Protein AF-A0A2A2JZ33-F1 (afdb_monomer)

Foldseek 3Di:
DVVVVVVVVVVVVVVVVVVVVVVVVVVVVVVVVVVVVVVVVVVVVVVLVVVLVVLVVVLVVQCVVCVVVVHDRDCPPSPDPD

Organism: NCBI:txid2018661

Sequence (82 aa):
MEKLRGKYVESLTIVVVIQALDDNSFQADNQQKATDIEYNSCYWQSKTLSSYNHKAAQVLSAIKNATRNGTEYDSSSASAIL

Structure (mmCIF, N/CA/C/O backbone):
data_AF-A0A2A2JZ33-F1
#
_entry.id   AF-A0A2A2JZ33-F1
#
loop_
_atom_site.group_PDB
_atom_site.id
_atom_site.type_symbol
_atom_site.label_atom_id
_atom_site.label_alt_id
_atom_site.label_comp_id
_atom_site.label_asym_id
_atom_site.label_entity_id
_atom_site.label_seq_id
_atom_site.pdbx_PDB_ins_code
_atom_site.Cartn_x
_atom_site.Cartn_y
_atom_site.Cartn_z
_atom_site.occupancy
_atom_site.B_iso_or_equiv
_atom_site.auth_seq_id
_atom_site.auth_comp_id
_atom_site.auth_asym_id
_atom_site.auth_atom_id
_atom_site.pdbx_PDB_model_num
ATOM 1 N N . MET A 1 1 ? -37.025 -10.499 57.241 1.00 62.09 1 MET A N 1
ATOM 2 C CA . MET A 1 1 ? -36.765 -11.210 55.966 1.00 62.09 1 MET A CA 1
ATOM 3 C C . MET A 1 1 ? -36.368 -10.281 54.817 1.00 62.09 1 MET A C 1
ATOM 5 O O . MET A 1 1 ? -35.490 -10.634 54.045 1.00 62.09 1 MET A O 1
ATOM 9 N N . GLU A 1 2 ? -36.948 -9.086 54.697 1.00 68.88 2 GLU A N 1
ATOM 10 C CA . GLU A 1 2 ? -36.679 -8.146 53.590 1.00 68.88 2 GLU A CA 1
ATOM 11 C C . GLU A 1 2 ? -35.250 -7.565 53.584 1.00 68.88 2 GLU A C 1
ATOM 13 O O . GLU A 1 2 ? -34.590 -7.530 52.550 1.00 68.88 2 GLU A O 1
ATOM 18 N N . LYS A 1 3 ? -34.716 -7.249 54.771 1.00 68.12 3 LYS A N 1
ATOM 19 C CA . LYS A 1 3 ? -33.360 -6.698 54.969 1.00 68.12 3 LYS A CA 1
ATOM 20 C C . LYS A 1 3 ? -32.220 -7.633 54.529 1.00 68.12 3 LYS A C 1
ATOM 22 O O . LYS A 1 3 ? -31.146 -7.163 54.176 1.00 68.12 3 LYS A O 1
ATOM 27 N N . LEU A 1 4 ? -32.440 -8.951 54.573 1.00 68.88 4 LEU A N 1
ATOM 28 C CA . LEU A 1 4 ? -31.475 -9.952 54.096 1.00 68.88 4 LEU A CA 1
ATOM 29 C C . LEU A 1 4 ? -31.542 -10.085 52.571 1.00 68.88 4 LEU A C 1
ATOM 31 O O . LEU A 1 4 ? -30.501 -10.107 51.927 1.00 68.88 4 LEU A O 1
ATOM 35 N N . ARG A 1 5 ? -32.749 -10.076 51.987 1.00 70.94 5 ARG A N 1
ATOM 36 C CA . ARG A 1 5 ? -32.946 -10.086 50.528 1.00 70.94 5 ARG A CA 1
ATOM 37 C C . ARG A 1 5 ? -32.254 -8.911 49.832 1.00 70.94 5 ARG A C 1
ATOM 39 O O . ARG A 1 5 ? -31.604 -9.136 48.821 1.00 70.94 5 ARG A O 1
ATOM 46 N N . GLY A 1 6 ? -32.333 -7.703 50.398 1.00 71.69 6 GLY A N 1
ATOM 47 C CA . GLY A 1 6 ? -31.645 -6.521 49.857 1.00 71.69 6 GLY A CA 1
ATOM 48 C C . GLY A 1 6 ? -30.127 -6.708 49.745 1.00 71.69 6 GLY A C 1
ATOM 49 O O . GLY A 1 6 ? -29.563 -6.493 48.680 1.00 71.69 6 GLY A O 1
ATOM 50 N N . LYS A 1 7 ? -29.483 -7.237 50.796 1.00 74.81 7 LYS A N 1
ATOM 51 C CA . LYS A 1 7 ? -28.032 -7.502 50.805 1.00 74.81 7 LYS A CA 1
ATOM 52 C C . LYS A 1 7 ? -27.596 -8.547 49.776 1.00 74.81 7 LYS A C 1
ATOM 54 O O . LYS A 1 7 ? -26.537 -8.411 49.173 1.00 74.81 7 LYS A O 1
ATOM 59 N N . TYR A 1 8 ? -28.397 -9.597 49.579 1.00 76.75 8 TYR A N 1
ATOM 60 C CA . TYR A 1 8 ? -28.112 -10.623 48.570 1.00 76.75 8 TYR A CA 1
ATOM 61 C C . TYR A 1 8 ? -28.231 -10.075 47.144 1.00 76.75 8 TYR A C 1
ATOM 63 O O . TYR A 1 8 ? -27.407 -10.408 46.298 1.00 76.75 8 TYR A O 1
ATOM 71 N N . VAL A 1 9 ? -29.221 -9.217 46.882 1.00 81.00 9 VAL A N 1
ATOM 72 C CA . VAL A 1 9 ? -29.402 -8.579 45.569 1.00 81.00 9 VAL A CA 1
ATOM 73 C C . VAL A 1 9 ? -28.273 -7.587 45.280 1.00 81.00 9 VAL A C 1
ATOM 75 O O . VAL A 1 9 ? -27.721 -7.608 44.184 1.00 81.00 9 VAL A O 1
ATOM 78 N N . GLU A 1 10 ? -27.867 -6.778 46.261 1.00 81.31 10 GLU A N 1
ATOM 79 C CA . GLU A 1 10 ? -26.706 -5.881 46.144 1.00 81.31 10 GLU A CA 1
ATOM 80 C C . GLU A 1 10 ? -25.414 -6.664 45.881 1.00 81.31 10 GLU A C 1
ATOM 82 O O . GLU A 1 10 ? -24.678 -6.343 44.951 1.00 81.31 10 GLU A O 1
ATOM 87 N N . SER A 1 11 ? -25.172 -7.743 46.634 1.00 83.62 11 SER A N 1
ATOM 88 C CA . SER A 1 11 ? -24.009 -8.612 46.430 1.00 83.62 11 SER A CA 1
ATOM 89 C C . SER A 1 11 ? -23.996 -9.249 45.039 1.00 83.62 11 SER A C 1
ATOM 91 O O . SER A 1 11 ? -22.940 -9.315 44.417 1.00 83.62 11 SER A O 1
ATOM 93 N N . LEU A 1 12 ? -25.146 -9.714 44.543 1.00 89.38 12 LEU A N 1
ATOM 94 C CA . LEU A 1 12 ? -25.254 -10.294 43.204 1.00 89.38 12 LEU A CA 1
ATOM 95 C C . LEU A 1 12 ? -25.029 -9.236 42.116 1.00 89.38 12 LEU A C 1
ATOM 97 O O . LEU A 1 12 ? -24.346 -9.498 41.133 1.00 89.38 12 LEU A O 1
ATOM 101 N N . THR A 1 13 ? -25.551 -8.027 42.322 1.00 88.81 13 THR A N 1
ATOM 102 C CA . THR A 1 13 ? -25.388 -6.901 41.392 1.00 88.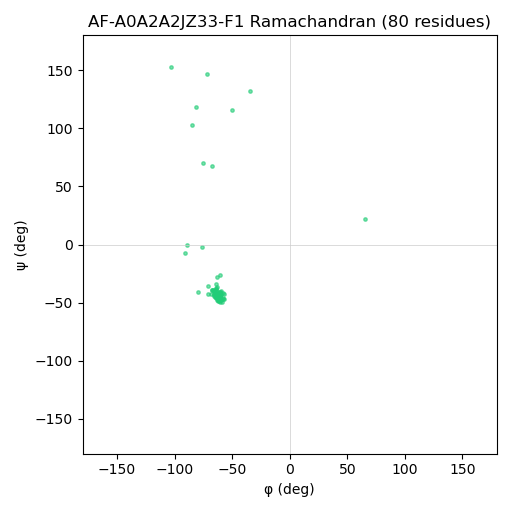81 13 THR A CA 1
ATOM 103 C C . THR A 1 13 ? -23.922 -6.500 41.273 1.00 88.81 13 THR A C 1
ATOM 105 O O . THR A 1 13 ? -23.427 -6.312 40.168 1.00 88.81 13 THR A O 1
ATOM 108 N N . ILE A 1 14 ? -23.202 -6.431 42.395 1.00 90.38 14 ILE A N 1
ATOM 109 C CA . ILE A 1 14 ? -21.771 -6.108 42.408 1.00 90.38 14 ILE A CA 1
ATOM 110 C C . ILE A 1 14 ? -20.966 -7.154 41.628 1.00 90.38 14 ILE A C 1
ATOM 112 O O . ILE A 1 14 ? -20.124 -6.783 40.816 1.00 90.38 14 ILE A O 1
ATOM 116 N N . VAL A 1 15 ? -21.245 -8.447 41.822 1.00 91.50 15 VAL A N 1
ATOM 117 C CA . VAL A 1 15 ? -20.545 -9.526 41.100 1.00 91.50 15 VAL A CA 1
ATOM 118 C C . VAL A 1 15 ? -20.783 -9.439 39.591 1.00 91.50 15 VAL A C 1
ATOM 120 O O . VAL A 1 15 ? -19.827 -9.521 38.825 1.00 91.50 15 VAL A O 1
ATOM 123 N N . VAL A 1 16 ? -22.027 -9.208 39.165 1.00 92.75 16 VAL A N 1
ATOM 124 C CA . VAL A 1 16 ? -22.372 -9.071 37.739 1.00 92.75 16 VAL A CA 1
ATOM 125 C C . VAL A 1 16 ? -21.696 -7.849 37.115 1.00 92.75 16 VAL A C 1
ATOM 127 O O . VAL A 1 16 ? -21.197 -7.927 35.995 1.00 92.75 16 VAL A O 1
ATOM 130 N N . VAL A 1 17 ? -21.640 -6.726 37.837 1.00 92.25 17 VAL A N 1
ATOM 131 C CA . VAL A 1 17 ? -20.969 -5.512 37.354 1.00 92.25 17 VAL A CA 1
ATOM 132 C C . VAL A 1 17 ? -19.464 -5.734 37.210 1.00 92.25 17 VAL A C 1
ATOM 134 O O . VAL A 1 17 ? -18.907 -5.335 36.195 1.00 92.25 17 VAL A O 1
ATOM 137 N N . ILE A 1 18 ? -18.808 -6.395 38.169 1.00 92.50 18 ILE A N 1
ATOM 138 C CA . ILE A 1 18 ? -17.367 -6.688 38.080 1.00 92.50 18 ILE A CA 1
ATOM 139 C C . ILE A 1 18 ? -17.070 -7.579 36.869 1.00 92.50 18 ILE A C 1
ATOM 141 O O . ILE A 1 18 ? -16.190 -7.250 36.084 1.00 92.50 18 ILE A O 1
ATOM 145 N N . GLN A 1 19 ? -17.849 -8.645 36.666 1.00 91.38 19 GLN A N 1
ATOM 146 C CA . GLN A 1 19 ? -17.679 -9.538 35.514 1.00 91.38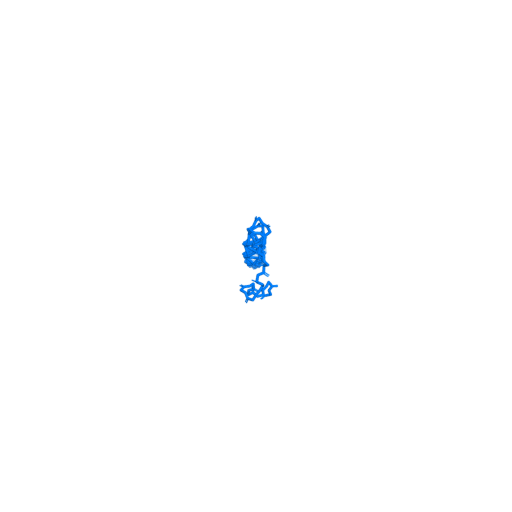 19 GLN A CA 1
ATOM 147 C C . GLN A 1 19 ? -17.859 -8.801 34.183 1.00 91.38 19 GLN A C 1
ATOM 149 O O . GLN A 1 19 ? -17.030 -8.931 33.291 1.00 91.38 19 GLN A O 1
ATOM 154 N N . ALA A 1 20 ? -18.892 -7.961 34.072 1.00 89.88 20 ALA A N 1
ATOM 155 C CA . ALA A 1 20 ? -19.118 -7.168 32.867 1.00 89.88 20 ALA A CA 1
ATOM 156 C C . ALA A 1 20 ? -17.987 -6.157 32.603 1.00 89.88 20 ALA A C 1
ATOM 158 O O . ALA A 1 20 ? -17.673 -5.868 31.450 1.00 89.88 20 ALA A O 1
ATOM 159 N N . LEU A 1 21 ? -17.379 -5.600 33.654 1.00 92.81 21 LEU A N 1
ATOM 160 C CA . LEU A 1 21 ? -16.232 -4.702 33.521 1.00 92.81 21 LEU A CA 1
ATOM 161 C C . LEU A 1 21 ? -14.971 -5.453 33.075 1.00 92.81 21 LEU A C 1
ATOM 163 O O . LEU A 1 21 ? -14.278 -4.966 32.182 1.00 92.81 21 LEU A O 1
ATOM 167 N N . ASP A 1 22 ? -14.709 -6.632 33.637 1.00 90.69 22 ASP A N 1
ATOM 168 C CA . ASP A 1 22 ? -13.572 -7.476 33.254 1.00 90.69 22 ASP A CA 1
ATOM 169 C C . ASP A 1 22 ? -13.695 -7.955 31.798 1.00 90.69 22 ASP A C 1
ATOM 171 O O . ASP A 1 22 ? -12.745 -7.829 31.019 1.00 90.69 22 ASP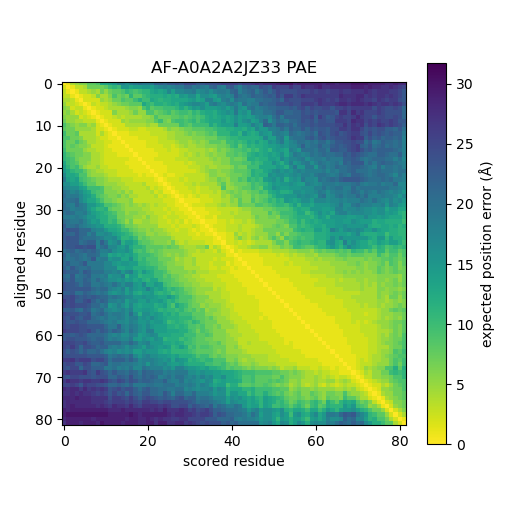 A O 1
ATOM 175 N N . ASP A 1 23 ? -14.882 -8.417 31.393 1.00 89.94 23 ASP A N 1
ATOM 176 C CA 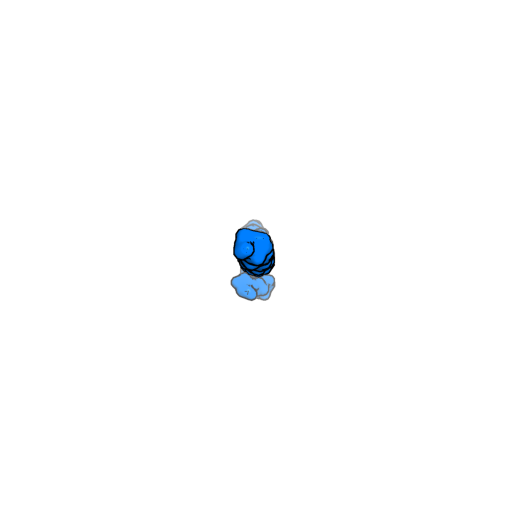. ASP A 1 23 ? -15.161 -8.849 30.019 1.00 89.94 23 ASP A CA 1
ATOM 177 C C . ASP A 1 23 ? -14.977 -7.697 29.017 1.00 89.94 23 ASP A C 1
ATOM 179 O O . ASP A 1 23 ? -14.333 -7.855 27.975 1.00 89.94 23 ASP A O 1
ATOM 183 N N . ASN A 1 24 ? -15.483 -6.506 29.356 1.00 89.69 24 ASN A N 1
ATOM 184 C CA . ASN A 1 24 ? -15.315 -5.309 28.533 1.00 89.69 24 ASN A CA 1
ATOM 185 C C . ASN A 1 24 ? -13.845 -4.878 28.434 1.00 89.69 24 ASN A C 1
ATOM 187 O O . ASN A 1 24 ? -13.399 -4.471 27.359 1.00 89.69 24 ASN A O 1
ATOM 191 N N . SER A 1 25 ? -13.082 -4.981 29.526 1.00 89.38 25 SER A N 1
ATOM 192 C CA . SER A 1 25 ? -11.646 -4.685 29.528 1.00 89.38 25 SER A CA 1
ATOM 193 C C . SER A 1 25 ? -10.892 -5.637 28.601 1.00 89.38 25 SER A C 1
ATOM 195 O O . SER A 1 25 ? -10.087 -5.201 27.780 1.00 89.38 25 SER A O 1
ATOM 197 N N . PHE A 1 26 ? -11.187 -6.936 28.677 1.00 88.81 26 PHE A N 1
ATOM 198 C CA . PHE A 1 26 ? -10.553 -7.938 27.823 1.00 88.81 26 PHE A CA 1
ATOM 199 C C . PHE A 1 26 ? -10.897 -7.734 26.341 1.00 88.81 26 PHE A C 1
ATOM 201 O O . PHE A 1 26 ? -10.050 -7.911 25.460 1.00 88.81 26 PHE A O 1
ATOM 208 N N . GLN A 1 27 ? -12.136 -7.336 26.043 1.00 89.38 27 GLN A N 1
ATOM 209 C CA . GLN A 1 27 ? -12.549 -7.011 24.682 1.00 89.38 27 GLN A CA 1
ATOM 210 C C . GLN A 1 27 ? -11.797 -5.790 24.135 1.00 89.38 27 GLN A C 1
ATOM 212 O O . GLN A 1 27 ? -11.303 -5.847 23.006 1.00 89.38 27 GLN A O 1
ATOM 217 N N . ALA A 1 28 ? -11.673 -4.723 24.927 1.00 86.38 28 ALA A N 1
ATOM 218 C CA . ALA A 1 28 ? -10.940 -3.518 24.542 1.00 86.38 28 ALA A CA 1
ATOM 219 C C . ALA A 1 28 ? -9.457 -3.816 24.257 1.00 86.38 28 ALA A C 1
ATOM 221 O O . ALA A 1 28 ? -8.934 -3.411 23.216 1.00 86.38 28 ALA A O 1
ATOM 222 N N . ASP A 1 29 ? -8.803 -4.607 25.111 1.00 90.75 29 ASP A N 1
ATOM 223 C CA . ASP A 1 29 ? -7.405 -5.007 24.922 1.00 90.75 29 ASP A CA 1
ATOM 224 C C . ASP A 1 29 ? -7.194 -5.797 23.622 1.00 90.75 29 ASP A C 1
ATOM 226 O O . ASP A 1 29 ? -6.215 -5.592 22.898 1.00 90.75 29 ASP A O 1
ATOM 230 N N . ASN A 1 30 ? -8.116 -6.704 23.291 1.00 87.81 30 ASN A N 1
ATOM 231 C CA . ASN A 1 30 ? -8.030 -7.487 22.059 1.00 87.81 30 ASN A CA 1
ATOM 232 C C . ASN A 1 30 ? -8.302 -6.646 20.806 1.00 87.81 30 ASN A C 1
ATOM 234 O O . ASN A 1 30 ? -7.651 -6.858 19.781 1.00 87.81 30 ASN A O 1
ATOM 238 N N . GLN A 1 31 ? -9.217 -5.677 20.879 1.00 90.38 31 GLN A N 1
ATOM 239 C CA . GLN A 1 31 ? -9.467 -4.736 19.783 1.00 90.38 31 GLN A CA 1
ATOM 240 C C . GLN A 1 31 ? -8.250 -3.846 19.508 1.00 90.38 31 GLN A C 1
ATOM 242 O O . GLN A 1 31 ? -7.888 -3.644 18.345 1.00 90.38 31 GLN A O 1
ATOM 247 N N . GLN A 1 32 ? -7.574 -3.375 20.559 1.00 89.06 32 GLN A N 1
ATOM 248 C CA . GLN A 1 32 ? -6.343 -2.602 20.411 1.00 89.06 32 GLN A CA 1
ATOM 249 C C . GLN A 1 32 ? -5.244 -3.439 19.746 1.00 89.06 32 GLN A C 1
ATOM 251 O O . GLN A 1 32 ? -4.674 -3.018 18.743 1.00 89.06 32 GLN A O 1
ATOM 256 N N . LYS A 1 33 ? -5.011 -4.669 20.223 1.00 89.88 33 LYS A N 1
ATOM 257 C CA . LYS A 1 33 ? -4.023 -5.583 19.624 1.00 89.88 33 LYS A CA 1
ATOM 258 C C . LYS A 1 33 ? -4.306 -5.875 18.152 1.00 89.88 33 LYS A C 1
ATO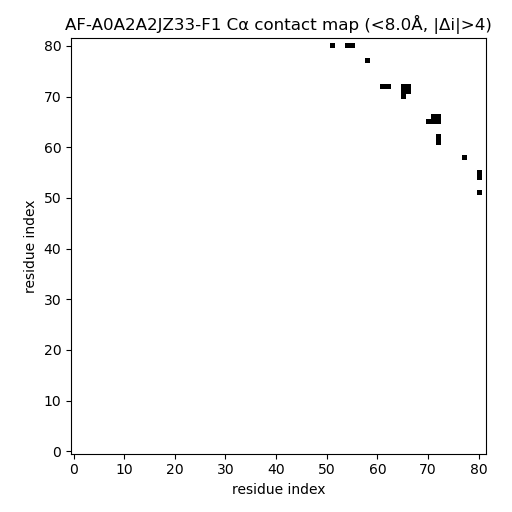M 260 O O . LYS A 1 33 ? -3.373 -5.910 17.354 1.00 89.88 33 LYS A O 1
ATOM 265 N N . ALA A 1 34 ? -5.569 -6.086 17.784 1.00 86.44 34 ALA A N 1
ATOM 266 C CA . ALA A 1 34 ? -5.951 -6.308 16.391 1.00 86.44 34 ALA A CA 1
ATOM 267 C C . ALA A 1 34 ? -5.620 -5.087 15.518 1.00 86.44 34 ALA A C 1
ATOM 269 O O . ALA A 1 34 ? -5.021 -5.239 14.453 1.00 86.44 34 ALA A O 1
ATOM 270 N N . THR A 1 35 ? -5.927 -3.887 16.015 1.00 85.69 35 THR A N 1
ATOM 271 C CA . THR A 1 35 ? -5.623 -2.620 15.335 1.00 85.69 35 THR A CA 1
ATOM 272 C C . THR A 1 35 ? -4.115 -2.418 15.174 1.00 85.69 35 THR A C 1
ATOM 274 O O . THR A 1 35 ? -3.651 -2.051 14.096 1.00 85.69 35 THR A O 1
ATOM 277 N N . ASP A 1 36 ? -3.329 -2.714 16.210 1.00 86.88 36 ASP A N 1
ATOM 278 C CA . ASP A 1 36 ? -1.869 -2.583 16.172 1.00 86.88 36 ASP A CA 1
ATOM 279 C C . ASP A 1 36 ? -1.233 -3.564 15.174 1.00 86.88 36 ASP A C 1
ATOM 281 O O . ASP A 1 36 ? -0.310 -3.203 14.437 1.00 86.88 36 ASP A O 1
ATOM 285 N N . ILE A 1 37 ? -1.741 -4.801 15.105 1.00 87.56 37 ILE A N 1
ATOM 286 C CA . ILE A 1 37 ? -1.300 -5.807 14.127 1.00 87.56 37 ILE A CA 1
ATOM 287 C C . ILE A 1 37 ? -1.624 -5.349 12.703 1.00 87.56 37 ILE A C 1
ATOM 289 O O . ILE A 1 37 ? -0.764 -5.439 11.822 1.00 87.56 37 ILE A O 1
ATOM 293 N N . GLU A 1 38 ? -2.837 -4.850 12.469 1.00 83.62 38 GLU A N 1
ATOM 294 C CA . GLU A 1 38 ? -3.270 -4.379 11.153 1.00 83.62 38 GLU A CA 1
ATOM 295 C C . GLU A 1 38 ? -2.462 -3.156 10.702 1.00 83.62 38 GLU A C 1
ATOM 297 O O . GLU A 1 38 ? -1.937 -3.140 9.584 1.00 83.62 38 GLU A O 1
ATOM 302 N N . TYR A 1 39 ? -2.264 -2.178 11.592 1.00 84.81 39 TYR A N 1
ATOM 303 C CA . TYR A 1 39 ? -1.436 -1.003 11.329 1.00 84.81 39 TYR A CA 1
ATOM 304 C C . TYR A 1 39 ? 0.007 -1.392 11.000 1.00 84.81 39 TYR A C 1
ATOM 306 O O . TYR A 1 39 ? 0.559 -0.939 9.997 1.00 84.81 39 TYR A O 1
ATOM 314 N N . ASN A 1 40 ? 0.617 -2.269 11.803 1.00 87.38 40 ASN A N 1
ATOM 315 C CA . ASN A 1 40 ? 1.989 -2.713 11.581 1.00 87.38 40 ASN A CA 1
ATOM 316 C C . ASN A 1 40 ? 2.116 -3.498 10.264 1.00 87.38 40 ASN A C 1
ATOM 318 O O . ASN A 1 40 ? 3.038 -3.260 9.485 1.00 87.38 40 ASN A O 1
ATOM 322 N N . SER A 1 41 ? 1.164 -4.386 9.968 1.00 89.06 41 SER A N 1
ATOM 323 C CA . SER A 1 41 ? 1.123 -5.137 8.707 1.00 89.06 41 SER A CA 1
ATOM 324 C C . SER A 1 41 ? 1.017 -4.205 7.495 1.00 89.06 41 SER A C 1
ATOM 326 O O . SER A 1 41 ? 1.827 -4.293 6.570 1.00 89.06 41 SER A O 1
ATOM 328 N N . CYS A 1 42 ? 0.081 -3.253 7.527 1.00 91.88 42 CYS A N 1
ATOM 329 C CA . CYS A 1 42 ? -0.101 -2.257 6.474 1.00 91.88 42 CYS A CA 1
ATOM 330 C C . CYS A 1 42 ? 1.143 -1.371 6.306 1.00 91.88 42 CYS A C 1
ATOM 332 O O . CYS A 1 42 ? 1.591 -1.130 5.183 1.00 91.88 42 CYS A O 1
ATOM 334 N N . TYR A 1 43 ? 1.760 -0.944 7.411 1.00 90.00 43 TYR A N 1
ATOM 335 C CA . TYR A 1 43 ? 2.988 -0.154 7.397 1.00 90.00 43 TYR A CA 1
ATOM 336 C C . TYR A 1 43 ? 4.131 -0.879 6.679 1.00 90.00 43 TYR A C 1
ATOM 338 O O . TYR A 1 43 ? 4.762 -0.303 5.788 1.00 90.00 43 TYR A O 1
ATOM 346 N N . TRP A 1 44 ? 4.380 -2.148 7.019 1.00 89.25 44 TRP A N 1
ATOM 347 C CA . TRP A 1 44 ? 5.438 -2.935 6.382 1.00 89.25 44 TRP A CA 1
ATOM 348 C C . TRP A 1 44 ? 5.153 -3.201 4.909 1.00 89.25 44 TRP A C 1
ATOM 350 O O . TRP A 1 44 ? 6.044 -3.028 4.078 1.00 89.25 44 TRP A O 1
ATOM 360 N N . GLN A 1 45 ? 3.915 -3.549 4.560 1.00 92.44 45 GLN A N 1
ATOM 361 C CA . GLN A 1 45 ? 3.520 -3.734 3.162 1.00 92.44 45 GLN A CA 1
ATOM 362 C C . GLN A 1 45 ? 3.698 -2.443 2.350 1.00 92.44 45 GLN A C 1
ATOM 364 O O . GLN A 1 45 ? 4.269 -2.468 1.259 1.00 92.44 45 GLN A O 1
ATOM 369 N N . SER A 1 46 ? 3.290 -1.301 2.906 1.00 93.19 46 SER A N 1
ATOM 370 C CA . SER A 1 46 ? 3.443 0.017 2.284 1.00 93.19 46 SER A CA 1
ATOM 371 C C . SER A 1 46 ? 4.916 0.408 2.101 1.00 93.19 46 SER A C 1
ATOM 373 O O . SER A 1 46 ? 5.319 0.847 1.022 1.00 93.19 46 SER A O 1
ATOM 375 N N . LYS A 1 47 ? 5.763 0.177 3.114 1.00 92.62 47 LYS A N 1
ATOM 376 C CA . LYS A 1 47 ? 7.224 0.364 3.031 1.00 92.62 47 LYS A CA 1
ATOM 377 C C . LYS A 1 47 ? 7.844 -0.476 1.918 1.00 92.62 47 LYS A C 1
ATOM 379 O O . LYS A 1 47 ? 8.636 0.046 1.132 1.00 92.62 47 LYS A O 1
ATOM 384 N N . THR A 1 48 ? 7.473 -1.749 1.842 1.00 91.38 48 THR A N 1
ATOM 385 C CA . THR A 1 48 ? 7.949 -2.675 0.812 1.00 91.38 48 THR A CA 1
ATOM 386 C C . THR A 1 48 ? 7.534 -2.204 -0.580 1.00 91.38 48 THR A C 1
ATOM 388 O O . THR A 1 48 ? 8.384 -2.064 -1.459 1.00 91.38 48 THR A O 1
ATOM 391 N N . LEU A 1 49 ? 6.261 -1.850 -0.769 1.00 91.81 49 LEU A N 1
ATOM 392 C CA . LEU A 1 49 ? 5.761 -1.329 -2.041 1.00 91.81 49 LEU A CA 1
ATOM 393 C C . LEU A 1 49 ? 6.465 -0.026 -2.451 1.00 91.81 49 LEU A C 1
ATOM 395 O O . LEU A 1 49 ? 6.850 0.138 -3.607 1.00 91.81 49 LEU A O 1
ATOM 399 N N . SER A 1 50 ? 6.691 0.884 -1.503 1.00 93.06 50 SER A N 1
ATOM 400 C CA . SER A 1 50 ? 7.424 2.131 -1.742 1.00 93.06 50 SER A CA 1
ATOM 401 C C . SER A 1 50 ? 8.870 1.874 -2.186 1.00 93.06 50 SER A C 1
ATOM 403 O O . SER A 1 50 ? 9.343 2.486 -3.145 1.00 93.06 50 SER A O 1
ATOM 405 N N . SER A 1 51 ? 9.553 0.910 -1.558 1.00 90.19 51 SER A N 1
ATOM 406 C CA . SER A 1 51 ? 10.903 0.484 -1.950 1.00 90.19 51 SER A CA 1
ATOM 407 C C . SER A 1 51 ? 10.938 -0.056 -3.384 1.00 90.19 51 SER A C 1
ATOM 409 O O . SER A 1 51 ? 11.784 0.356 -4.183 1.00 90.19 51 SER A O 1
ATOM 411 N N . TYR A 1 52 ? 9.981 -0.917 -3.749 1.00 89.31 52 TYR A N 1
ATOM 412 C CA . TYR A 1 52 ? 9.871 -1.432 -5.114 1.00 89.3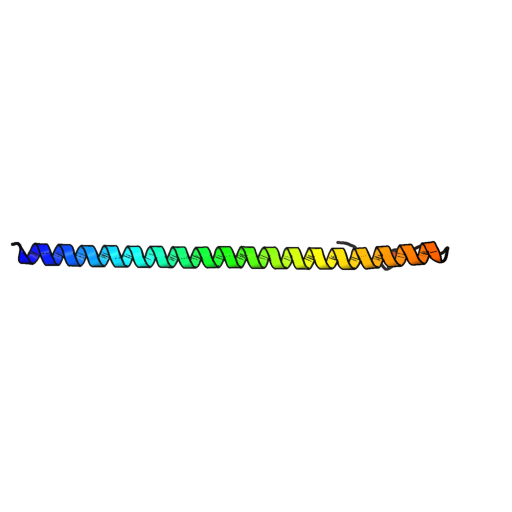1 52 TYR A CA 1
ATOM 413 C C . TYR A 1 52 ? 9.590 -0.327 -6.130 1.00 89.31 52 TYR A C 1
ATOM 415 O O . TYR A 1 52 ? 10.269 -0.259 -7.154 1.00 89.31 52 TYR A O 1
ATOM 423 N N . ASN A 1 53 ? 8.664 0.584 -5.831 1.00 91.56 53 ASN A N 1
ATOM 424 C CA . ASN A 1 53 ? 8.368 1.721 -6.701 1.00 91.56 53 ASN A CA 1
ATOM 425 C C . ASN A 1 53 ? 9.598 2.616 -6.903 1.00 91.56 53 ASN A C 1
ATOM 427 O O . ASN A 1 53 ? 9.871 3.055 -8.021 1.00 91.56 53 ASN A O 1
ATOM 431 N N . HIS A 1 54 ? 10.378 2.851 -5.845 1.00 90.56 54 HIS A N 1
ATOM 432 C CA . HIS A 1 54 ? 11.614 3.621 -5.936 1.00 90.56 54 HIS A CA 1
ATOM 433 C C . HIS A 1 54 ? 12.647 2.938 -6.843 1.00 90.56 54 HIS A C 1
ATOM 435 O O . HIS A 1 54 ? 13.193 3.577 -7.744 1.00 90.56 54 HIS A O 1
ATOM 441 N N . LYS A 1 55 ? 12.873 1.630 -6.663 1.00 88.44 55 LYS A N 1
ATOM 442 C CA . LYS A 1 55 ? 13.769 0.837 -7.522 1.00 88.44 55 LYS A CA 1
ATOM 443 C C . LYS A 1 55 ? 13.301 0.828 -8.979 1.00 88.44 55 LYS A C 1
ATOM 445 O O . LYS A 1 55 ? 14.104 1.055 -9.879 1.00 88.44 55 LYS A O 1
ATOM 450 N N . ALA A 1 56 ? 12.005 0.638 -9.219 1.00 89.12 56 ALA A N 1
ATOM 451 C CA . ALA A 1 56 ? 11.430 0.662 -10.561 1.00 89.12 56 ALA A CA 1
ATOM 452 C C . ALA A 1 56 ? 11.638 2.021 -11.249 1.00 89.12 56 ALA A C 1
ATOM 454 O O . ALA A 1 56 ? 12.012 2.074 -12.422 1.00 89.12 56 ALA A O 1
ATOM 455 N N . ALA A 1 57 ? 11.471 3.127 -10.516 1.00 90.81 57 ALA A N 1
ATOM 456 C CA . ALA A 1 57 ? 11.734 4.465 -11.038 1.00 90.81 57 ALA A CA 1
ATOM 457 C C . ALA A 1 57 ? 13.215 4.668 -11.410 1.00 90.81 57 ALA A C 1
ATOM 459 O O . ALA A 1 57 ? 13.507 5.252 -12.457 1.00 90.81 57 ALA A O 1
ATOM 460 N N . GLN A 1 58 ? 14.148 4.157 -10.598 1.00 90.00 58 GLN A N 1
ATOM 461 C CA . GLN A 1 58 ? 15.582 4.200 -10.906 1.00 90.00 58 GLN A CA 1
ATOM 462 C C . GLN A 1 58 ? 15.915 3.417 -12.183 1.00 90.00 58 GLN A C 1
ATOM 464 O O . GLN A 1 58 ? 16.583 3.953 -13.069 1.00 90.00 58 GLN A O 1
ATOM 469 N N . VAL A 1 59 ? 15.402 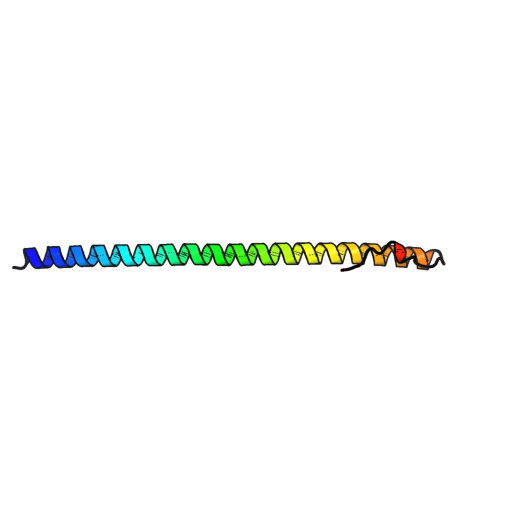2.190 -12.315 1.00 89.31 59 VAL A N 1
ATOM 470 C CA . VAL A 1 59 ? 15.598 1.350 -13.509 1.00 89.31 59 VAL A CA 1
ATOM 471 C C . VAL A 1 59 ? 15.037 2.033 -14.755 1.00 89.31 59 VAL A C 1
ATOM 473 O O . VAL A 1 59 ? 15.732 2.157 -15.762 1.00 89.31 59 VAL A O 1
ATOM 476 N N . LEU A 1 60 ? 13.810 2.558 -14.680 1.00 90.81 60 LEU A N 1
ATOM 477 C CA . LEU A 1 60 ? 13.190 3.271 -15.795 1.00 90.81 60 LEU A CA 1
ATOM 478 C C . LEU A 1 60 ? 14.014 4.494 -16.223 1.00 90.81 60 LEU A C 1
ATOM 480 O O . LEU A 1 60 ? 14.146 4.766 -17.416 1.00 90.81 60 LEU A O 1
ATOM 484 N N . SER A 1 61 ? 14.573 5.232 -15.263 1.00 91.00 61 SER A N 1
ATOM 485 C CA . SER A 1 61 ? 15.456 6.369 -15.539 1.00 91.00 61 SER A CA 1
ATOM 486 C C . SER A 1 61 ? 16.737 5.932 -16.260 1.00 91.00 61 SER A C 1
ATOM 488 O O . SER A 1 61 ? 17.118 6.529 -17.268 1.00 91.00 61 SER A O 1
ATOM 490 N N . ALA A 1 62 ? 17.365 4.846 -15.804 1.00 88.62 62 ALA A N 1
ATOM 491 C CA . ALA A 1 62 ? 18.574 4.309 -16.419 1.00 88.62 62 ALA A CA 1
ATOM 492 C C . ALA A 1 62 ? 18.329 3.830 -17.862 1.00 88.62 62 ALA A C 1
ATOM 494 O O . ALA A 1 62 ? 19.094 4.186 -18.758 1.00 88.62 62 ALA A O 1
ATOM 495 N N . ILE A 1 63 ? 17.224 3.119 -18.113 1.00 90.19 63 ILE A N 1
ATOM 496 C CA . ILE A 1 63 ? 16.825 2.686 -19.462 1.00 90.19 63 ILE A CA 1
ATOM 497 C C . ILE A 1 63 ? 16.592 3.893 -20.378 1.00 90.19 63 ILE A C 1
ATOM 499 O O . ILE A 1 63 ? 17.063 3.909 -21.517 1.00 90.19 63 ILE A O 1
ATOM 503 N N . LYS A 1 64 ? 15.896 4.929 -19.890 1.00 92.75 64 LYS A N 1
ATOM 504 C CA . LYS A 1 64 ? 15.667 6.167 -20.654 1.00 92.75 64 LYS A CA 1
ATOM 505 C C . LYS A 1 64 ? 16.978 6.850 -21.035 1.00 92.75 64 LYS A C 1
ATOM 507 O O . LYS A 1 64 ? 17.118 7.293 -22.172 1.00 92.75 64 LYS A O 1
ATOM 512 N N . ASN A 1 65 ? 17.937 6.911 -20.113 1.00 91.38 65 ASN A N 1
ATOM 513 C CA . ASN A 1 65 ? 19.252 7.489 -20.383 1.00 91.38 65 ASN A CA 1
ATOM 514 C C . ASN A 1 65 ? 20.043 6.666 -21.403 1.00 91.38 65 ASN A C 1
ATOM 516 O O . ASN A 1 65 ? 20.599 7.243 -22.333 1.00 91.38 65 ASN A O 1
ATOM 520 N N . ALA A 1 66 ? 20.045 5.338 -21.271 1.00 90.38 66 ALA A N 1
ATOM 521 C CA . ALA A 1 66 ? 20.712 4.447 -22.216 1.00 90.38 66 ALA A CA 1
ATOM 522 C C . ALA A 1 66 ? 20.131 4.603 -23.633 1.00 90.38 66 ALA A C 1
ATOM 524 O O . ALA A 1 66 ? 20.857 4.879 -24.585 1.00 90.38 66 ALA A O 1
ATOM 525 N N . THR A 1 67 ? 18.797 4.593 -23.736 1.00 91.69 67 THR A N 1
ATOM 526 C CA . THR A 1 67 ? 18.065 4.822 -24.993 1.00 91.69 67 THR A CA 1
ATOM 527 C C . THR A 1 67 ? 18.428 6.168 -25.620 1.00 91.69 67 THR A C 1
ATOM 529 O O . THR A 1 67 ? 18.710 6.245 -26.813 1.00 91.69 67 THR A O 1
ATOM 532 N N . ARG A 1 68 ? 18.453 7.241 -24.818 1.00 94.81 68 ARG A N 1
ATOM 533 C CA . ARG A 1 68 ? 18.801 8.588 -25.290 1.00 94.81 68 ARG A CA 1
ATOM 534 C C . ARG A 1 68 ? 20.234 8.670 -25.814 1.00 94.81 68 ARG A C 1
ATOM 536 O O . ARG A 1 68 ? 20.485 9.401 -26.766 1.00 94.81 68 ARG A O 1
ATOM 543 N N . ASN A 1 69 ? 21.154 7.949 -25.184 1.00 93.69 69 ASN A N 1
ATOM 544 C CA . ASN A 1 69 ? 22.572 7.980 -25.520 1.00 93.69 69 ASN A CA 1
ATOM 545 C C . ASN A 1 69 ? 22.952 6.954 -26.600 1.00 93.69 69 ASN A C 1
ATOM 547 O O . ASN A 1 69 ? 24.118 6.889 -26.979 1.00 93.69 69 ASN A O 1
ATOM 551 N N . GLY A 1 70 ? 21.993 6.158 -27.093 1.00 92.38 70 GLY A N 1
ATOM 552 C CA . GLY A 1 70 ? 22.255 5.082 -28.051 1.00 92.38 70 GLY A CA 1
ATOM 553 C C . GLY A 1 70 ? 23.113 3.954 -27.471 1.00 92.38 70 GLY A C 1
ATOM 554 O O . GLY A 1 70 ? 23.764 3.238 -28.225 1.00 92.38 70 GLY A O 1
ATOM 555 N N . THR A 1 71 ? 23.147 3.817 -26.144 1.00 89.50 71 THR A N 1
ATOM 556 C CA . THR A 1 71 ? 23.887 2.768 -25.438 1.00 89.50 71 THR A CA 1
ATOM 557 C C . THR A 1 71 ? 22.932 1.680 -24.966 1.00 89.50 71 THR A C 1
ATOM 559 O O . THR A 1 71 ? 21.762 1.942 -24.685 1.00 89.50 71 THR A O 1
ATOM 562 N N . GLU A 1 72 ? 23.428 0.457 -24.820 1.00 84.94 72 GLU A N 1
ATOM 563 C CA . GLU A 1 72 ? 22.648 -0.626 -24.222 1.00 84.94 72 GLU A CA 1
ATOM 564 C C . GLU A 1 72 ? 22.481 -0.4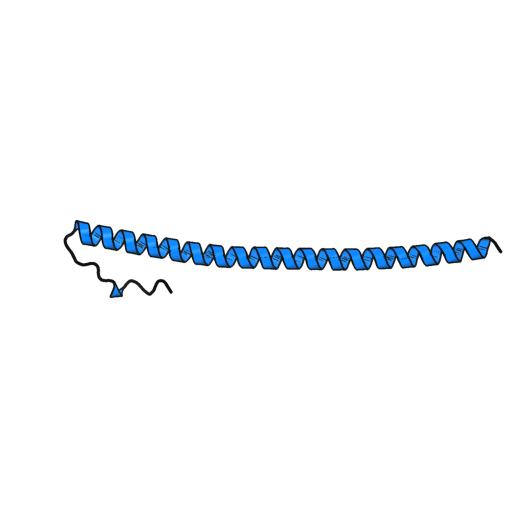10 -22.712 1.00 84.94 72 GLU A C 1
ATOM 566 O O . GLU A 1 72 ? 23.344 0.162 -22.040 1.00 84.94 72 GLU A O 1
ATOM 571 N N . TYR A 1 73 ? 21.336 -0.832 -22.177 1.00 84.19 73 TYR A N 1
ATOM 572 C CA . TYR A 1 73 ? 21.101 -0.827 -20.739 1.00 84.19 73 TYR A CA 1
ATOM 573 C C . TYR A 1 73 ? 21.735 -2.070 -20.109 1.00 84.19 73 TYR A C 1
ATOM 575 O O . TYR A 1 73 ? 21.326 -3.189 -20.407 1.00 84.19 73 TYR A O 1
ATOM 583 N N . ASP A 1 74 ? 22.698 -1.867 -19.209 1.00 79.56 74 ASP A N 1
ATOM 584 C CA . ASP A 1 74 ? 23.305 -2.946 -18.432 1.00 79.56 74 ASP A CA 1
ATOM 585 C C . ASP A 1 74 ? 22.467 -3.269 -17.182 1.00 79.56 74 ASP A C 1
ATOM 587 O O . ASP A 1 74 ? 22.505 -2.568 -16.162 1.00 79.56 74 ASP A O 1
ATOM 591 N N . SER A 1 75 ? 21.714 -4.366 -17.255 1.00 76.75 75 SER A N 1
ATOM 592 C CA . SER A 1 75 ? 20.885 -4.859 -16.155 1.00 76.75 75 SER A CA 1
ATOM 593 C C . SER A 1 75 ? 21.677 -5.552 -15.042 1.00 76.75 75 SER A C 1
ATOM 595 O O . SER A 1 75 ? 21.077 -5.936 -14.043 1.00 76.75 75 SER A O 1
ATOM 597 N N . SER A 1 76 ? 23.002 -5.704 -15.155 1.00 75.00 76 SER A N 1
ATOM 598 C CA . SER A 1 76 ? 23.844 -6.348 -14.127 1.00 75.00 76 SER A CA 1
ATOM 599 C C . SER A 1 76 ? 23.795 -5.621 -12.780 1.00 75.00 76 SER A C 1
ATOM 601 O O . SER A 1 76 ? 23.994 -6.224 -11.728 1.00 75.00 76 SER A O 1
ATOM 603 N N . SER A 1 77 ? 23.501 -4.318 -12.811 1.00 65.31 77 SER A N 1
ATOM 604 C CA . SER A 1 77 ? 23.321 -3.467 -11.630 1.00 65.31 77 SER A CA 1
ATOM 605 C C . SER A 1 77 ? 21.872 -3.387 -11.136 1.00 65.31 77 SER A C 1
ATOM 607 O O . SER A 1 77 ? 21.621 -2.837 -10.061 1.00 65.31 77 SER A O 1
ATOM 609 N N . ALA A 1 78 ? 20.912 -3.945 -11.885 1.00 67.25 78 ALA A N 1
ATOM 610 C CA . ALA A 1 78 ? 19.532 -4.092 -11.443 1.00 67.25 78 ALA A CA 1
ATOM 611 C C . ALA A 1 78 ? 19.465 -5.236 -10.426 1.00 67.25 78 ALA A C 1
ATOM 613 O O . ALA A 1 78 ? 18.953 -6.317 -10.711 1.00 67.25 78 ALA A O 1
ATOM 614 N N . SER A 1 79 ? 20.027 -5.005 -9.236 1.00 63.34 79 SER A N 1
ATOM 615 C CA . SER A 1 79 ? 19.895 -5.911 -8.100 1.00 63.34 79 SER A CA 1
ATOM 616 C C . SER A 1 79 ? 18.416 -6.215 -7.930 1.00 63.34 79 SER A C 1
ATOM 618 O O . SER A 1 79 ? 17.630 -5.287 -7.708 1.00 63.34 79 SER A O 1
ATOM 620 N N . ALA A 1 80 ? 18.090 -7.492 -8.136 1.00 58.84 80 ALA A N 1
ATOM 621 C CA . ALA A 1 80 ? 16.768 -8.013 -8.423 1.00 58.84 80 ALA A CA 1
ATOM 622 C C . ALA A 1 80 ? 15.657 -7.238 -7.711 1.00 58.84 80 ALA A C 1
ATOM 624 O O . ALA A 1 80 ? 15.707 -6.976 -6.507 1.00 58.84 80 ALA A O 1
ATOM 625 N N . ILE A 1 81 ? 14.630 -6.888 -8.481 1.00 57.06 81 ILE A N 1
ATOM 626 C CA . ILE A 1 81 ? 13.304 -6.576 -7.955 1.00 57.06 81 ILE A CA 1
ATOM 627 C C . ILE A 1 81 ? 12.741 -7.898 -7.395 1.00 57.06 81 ILE A C 1
ATOM 629 O O . ILE A 1 81 ? 11.862 -8.499 -7.994 1.00 57.06 81 ILE A O 1
ATOM 633 N N . LEU A 1 82 ? 13.345 -8.405 -6.318 1.00 51.94 82 LEU A N 1
ATOM 634 C CA . LEU A 1 82 ? 12.932 -9.540 -5.494 1.00 51.94 82 LEU A CA 1
ATOM 635 C C . LEU A 1 82 ? 13.353 -9.215 -4.061 1.00 51.94 82 LEU A C 1
ATOM 637 O O . LEU A 1 82 ? 14.562 -9.289 -3.757 1.00 51.94 82 LEU A O 1
#

Secondary structure (DSSP, 8-state):
-HHHHHHHHHHHHHHHHHHHHHHHHHHHHHHHHHHHHHHHHHHHHHHHHHHHHHHHHHHHHHHHHHHHHTPPP-GGG-----

Mean predicted aligned error: 11.61 Å

Radius of gyration: 31.36 Å; Cα contacts (8 Å, |Δi|>4): 11; chains: 1; bounding box: 61×20×84 Å

Solvent-accessible surface area (backbone atoms only — not comparable to full-atom values): 4673 Å² total; per-residue (Å²): 116,67,77,60,53,54,54,53,51,52,54,50,50,52,53,53,52,51,51,54,50,52,53,50,50,54,50,52,55,50,52,50,52,53,51,52,52,50,51,52,51,51,50,52,52,50,52,52,51,51,51,50,54,52,52,52,50,53,52,53,51,50,45,52,51,18,61,73,70,75,43,82,68,75,62,88,75,58,71,64,102,117

pLDDT: mean 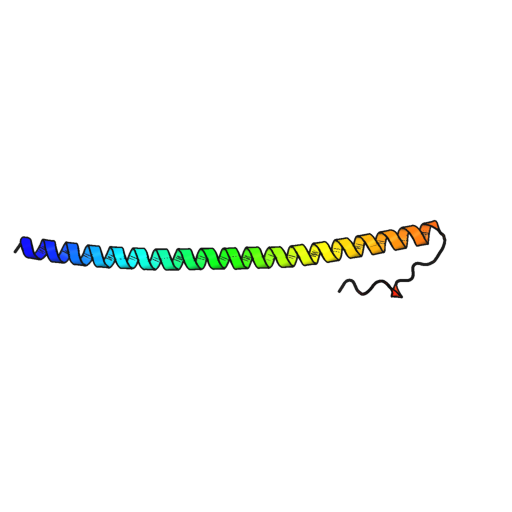85.12, std 9.69, range [51.94, 94.81]